Protein AF-A0A354I4W1-F1 (afdb_monomer_lite)

Secondary structure (DSSP, 8-state):
--------HHHHHHHHHHHHHHHHHHHHHHHHHHHHHHHTT--HHHHHHHHHHHHT--HHHHHHHHHHH--

Sequence (71 aa):
PQGKERVDMCVAIEEMRMDSRLEGELEGEIKGAVKTYQEVGFSLQETIRRVAAHYNFSLEESEEKVMEYWQ

Structure (mmCIF, N/CA/C/O backbone):
data_AF-A0A354I4W1-F1
#
_entry.id   AF-A0A354I4W1-F1
#
loop_
_atom_site.group_PDB
_atom_site.id
_atom_site.type_symbol
_atom_site.label_atom_id
_atom_site.label_alt_id
_atom_site.label_comp_id
_atom_site.label_asym_id
_atom_site.label_entity_id
_atom_site.label_seq_id
_atom_site.pdbx_PDB_ins_code
_atom_site.Cartn_x
_atom_site.Cartn_y
_atom_site.Cartn_z
_atom_site.occupancy
_atom_site.B_iso_or_equiv
_atom_site.auth_seq_id
_atom_site.auth_comp_id
_atom_site.auth_asym_id
_atom_site.auth_atom_id
_atom_site.pdbx_PDB_model_num
ATOM 1 N N . PRO A 1 1 ? 39.123 -1.835 -28.052 1.00 43.12 1 PRO A N 1
ATOM 2 C CA . PRO A 1 1 ? 37.746 -2.264 -27.711 1.00 43.12 1 PRO A CA 1
ATOM 3 C C . PRO A 1 1 ? 36.881 -1.043 -27.351 1.00 43.12 1 PRO A C 1
ATOM 5 O O . PRO A 1 1 ? 36.993 -0.510 -26.255 1.00 43.12 1 PRO A O 1
ATOM 8 N N . GLN A 1 2 ? 36.106 -0.532 -28.310 1.00 46.62 2 GLN A N 1
ATOM 9 C CA . GLN A 1 2 ? 35.243 0.643 -28.125 1.00 46.62 2 GLN A CA 1
ATOM 10 C C . GLN A 1 2 ? 33.780 0.215 -28.256 1.00 46.62 2 GLN A C 1
ATOM 12 O O . GLN A 1 2 ? 33.152 0.419 -29.287 1.00 46.62 2 GLN A O 1
ATOM 17 N N . GLY A 1 3 ? 33.255 -0.413 -27.207 1.00 51.62 3 GLY A N 1
ATOM 18 C CA . GLY A 1 3 ? 31.817 -0.579 -27.016 1.00 51.62 3 GLY A CA 1
ATOM 19 C C . GLY A 1 3 ? 31.309 0.588 -26.181 1.00 51.62 3 GLY A C 1
ATOM 20 O O . GLY A 1 3 ? 31.250 0.486 -24.964 1.00 51.62 3 GLY A O 1
ATOM 21 N N . LYS A 1 4 ? 31.037 1.733 -26.813 1.00 54.88 4 LYS A N 1
ATOM 22 C CA . LYS A 1 4 ? 30.182 2.760 -26.206 1.00 54.88 4 LYS A CA 1
ATOM 23 C C . LYS A 1 4 ? 28.783 2.494 -26.735 1.00 54.88 4 LYS A C 1
ATOM 25 O O . LYS A 1 4 ? 28.484 2.908 -27.854 1.00 54.88 4 LYS A O 1
ATOM 30 N N . GLU A 1 5 ? 27.966 1.787 -25.962 1.00 62.22 5 GLU A N 1
ATOM 31 C CA . GLU A 1 5 ? 26.515 1.851 -26.128 1.00 62.22 5 GLU A CA 1
ATOM 32 C C . GLU A 1 5 ? 26.128 3.329 -26.069 1.00 62.22 5 GLU A C 1
ATOM 34 O O . GLU A 1 5 ? 26.233 3.988 -25.035 1.00 62.22 5 GLU A O 1
ATOM 39 N N . ARG A 1 6 ? 25.793 3.900 -27.227 1.00 66.44 6 ARG A N 1
ATOM 40 C CA . ARG A 1 6 ? 25.143 5.201 -27.276 1.00 66.44 6 ARG A CA 1
ATOM 41 C C . ARG A 1 6 ? 23.683 4.921 -26.962 1.00 66.44 6 ARG A C 1
ATOM 43 O O . ARG A 1 6 ? 22.939 4.555 -27.864 1.00 66.44 6 ARG A O 1
ATOM 50 N N . VAL A 1 7 ? 23.314 5.030 -25.690 1.00 68.62 7 VAL A N 1
ATOM 51 C CA . VAL A 1 7 ? 21.903 5.092 -25.305 1.00 68.62 7 VAL A CA 1
ATOM 52 C C . VAL A 1 7 ? 21.306 6.293 -26.033 1.00 68.62 7 VAL A C 1
ATOM 54 O O . VAL A 1 7 ? 21.821 7.410 -25.924 1.00 68.62 7 VAL A O 1
ATOM 57 N N . ASP A 1 8 ? 20.283 6.047 -26.846 1.00 85.06 8 ASP A N 1
ATOM 58 C CA . ASP A 1 8 ? 19.528 7.113 -27.488 1.00 85.06 8 ASP A CA 1
ATOM 59 C C . ASP A 1 8 ? 18.789 7.882 -26.386 1.00 85.06 8 ASP A C 1
ATOM 61 O O . ASP A 1 8 ? 17.959 7.324 -25.669 1.00 85.06 8 ASP A O 1
ATOM 65 N N . MET A 1 9 ? 19.137 9.157 -26.210 1.00 84.00 9 MET A N 1
ATOM 66 C CA . MET A 1 9 ? 18.578 10.005 -25.156 1.00 84.00 9 MET A CA 1
ATOM 67 C C . MET A 1 9 ? 17.046 10.063 -25.216 1.00 84.00 9 MET A C 1
ATOM 69 O O . MET A 1 9 ? 16.408 10.114 -24.169 1.00 84.00 9 MET A O 1
ATOM 73 N N . CYS A 1 10 ? 16.453 10.033 -26.413 1.00 88.31 10 CYS A N 1
ATOM 74 C CA . CYS A 1 10 ? 15.001 10.044 -26.568 1.00 88.31 10 CYS A CA 1
ATOM 75 C C . CYS A 1 10 ? 14.384 8.746 -26.040 1.00 88.31 10 CYS A C 1
ATOM 77 O O . CYS A 1 10 ? 13.358 8.794 -25.369 1.00 88.31 10 CYS A O 1
ATOM 79 N N . VAL A 1 11 ? 15.029 7.603 -26.298 1.00 89.06 11 VAL A N 1
ATOM 80 C CA . VAL A 1 11 ? 14.583 6.302 -25.777 1.00 89.06 11 VAL A CA 1
ATOM 81 C C . VAL A 1 11 ? 14.643 6.292 -24.252 1.00 89.06 11 VAL A C 1
ATOM 83 O O . VAL A 1 11 ? 13.644 5.970 -23.620 1.00 89.06 11 VAL A O 1
ATOM 86 N N . ALA A 1 12 ? 15.750 6.752 -23.664 1.00 89.94 12 ALA A N 1
ATOM 87 C CA . ALA A 1 12 ? 15.890 6.813 -22.210 1.00 89.94 12 ALA A CA 1
ATOM 88 C C . ALA A 1 12 ? 14.820 7.704 -21.550 1.00 89.94 12 ALA A C 1
ATOM 90 O O . ALA A 1 12 ? 14.272 7.353 -20.510 1.00 89.94 12 ALA A O 1
ATOM 91 N N . ILE A 1 13 ? 14.491 8.850 -22.159 1.00 92.12 13 ILE A N 1
ATOM 92 C CA . ILE A 1 13 ? 13.446 9.748 -21.643 1.00 92.12 13 ILE A CA 1
ATOM 93 C C . ILE A 1 13 ? 12.062 9.090 -21.707 1.00 92.12 13 ILE A C 1
ATOM 95 O O . ILE A 1 13 ? 11.270 9.241 -20.777 1.00 92.12 13 ILE A O 1
ATOM 99 N N . GLU A 1 14 ? 11.753 8.372 -22.787 1.00 92.50 14 GLU A N 1
ATOM 100 C CA . GLU A 1 14 ? 10.471 7.675 -22.915 1.00 92.50 14 GLU A CA 1
ATOM 101 C C . GLU A 1 14 ? 10.344 6.511 -21.927 1.00 92.50 14 GLU A C 1
ATOM 103 O O . GLU A 1 14 ? 9.281 6.346 -21.331 1.00 92.50 14 GLU A O 1
ATOM 108 N N . GLU A 1 15 ? 11.421 5.758 -21.693 1.00 91.44 15 GLU A N 1
ATOM 109 C CA . GLU A 1 15 ? 11.473 4.714 -20.661 1.00 91.44 15 GLU A CA 1
ATOM 110 C C . GLU A 1 15 ? 11.217 5.304 -19.271 1.00 91.44 15 GLU A C 1
ATOM 112 O O . GLU A 1 15 ? 10.270 4.894 -18.605 1.00 91.44 15 GLU A O 1
ATOM 117 N N . MET A 1 16 ? 11.939 6.366 -18.895 1.00 91.75 16 MET A N 1
ATOM 118 C CA . MET A 1 16 ? 11.721 7.061 -17.620 1.00 91.75 16 MET A CA 1
ATOM 119 C C . MET A 1 16 ? 10.277 7.556 -17.466 1.00 91.75 16 MET A C 1
ATOM 121 O O . MET A 1 16 ? 9.694 7.462 -16.389 1.00 91.75 16 MET A O 1
ATOM 125 N N . ARG A 1 17 ? 9.670 8.079 -18.540 1.00 92.44 17 ARG A N 1
ATOM 126 C CA . ARG A 1 17 ? 8.277 8.550 -18.517 1.00 92.44 17 ARG A CA 1
ATOM 127 C C . ARG A 1 17 ? 7.289 7.406 -18.299 1.00 92.44 17 ARG A C 1
ATOM 129 O O . ARG A 1 17 ? 6.270 7.607 -17.637 1.00 92.44 17 ARG A O 1
ATOM 136 N N . MET A 1 18 ? 7.552 6.237 -18.881 1.00 94.56 18 MET A N 1
ATOM 137 C CA . MET A 1 18 ? 6.727 5.051 -18.665 1.00 94.56 18 MET A CA 1
ATOM 138 C C . MET A 1 18 ? 6.879 4.524 -17.242 1.00 94.56 18 MET A C 1
ATOM 140 O O . MET A 1 18 ? 5.855 4.269 -16.612 1.00 94.56 18 MET A O 1
ATOM 144 N N . ASP A 1 19 ? 8.106 4.442 -16.733 1.00 94.12 19 ASP A N 1
ATOM 145 C CA . ASP A 1 19 ? 8.391 3.993 -15.369 1.00 94.12 19 ASP A CA 1
ATOM 146 C C . ASP A 1 19 ? 7.690 4.895 -14.349 1.00 94.12 19 ASP A C 1
ATOM 148 O O . ASP A 1 19 ? 6.890 4.410 -13.553 1.00 94.12 19 ASP A O 1
ATOM 152 N N . SER A 1 20 ? 7.843 6.220 -14.464 1.00 93.31 20 SER A N 1
ATOM 153 C CA . SER A 1 20 ? 7.157 7.170 -13.576 1.00 93.31 20 SER A CA 1
ATOM 154 C C . SER A 1 20 ? 5.630 7.073 -13.648 1.00 93.31 20 SER A C 1
ATOM 156 O O . SER A 1 20 ? 4.942 7.312 -12.657 1.00 93.31 20 SER A O 1
ATOM 158 N N . ARG A 1 21 ? 5.064 6.741 -14.817 1.00 95.38 21 ARG A N 1
ATOM 159 C CA . ARG A 1 21 ? 3.615 6.534 -14.936 1.00 95.38 21 ARG A CA 1
ATOM 160 C C . ARG A 1 21 ? 3.180 5.269 -14.199 1.00 95.38 21 ARG A C 1
ATOM 162 O O . ARG A 1 21 ? 2.179 5.318 -13.495 1.00 95.38 21 ARG A O 1
ATOM 169 N N . LEU A 1 22 ? 3.912 4.169 -14.366 1.00 94.94 22 LEU A N 1
ATOM 170 C CA . LEU A 1 22 ? 3.613 2.900 -13.698 1.00 94.94 22 LEU A CA 1
ATOM 171 C C . LEU A 1 22 ? 3.748 3.026 -12.176 1.00 94.94 22 LEU A C 1
ATOM 173 O O . LEU A 1 22 ? 2.888 2.541 -11.446 1.00 94.94 22 LEU A O 1
ATOM 177 N N . GLU A 1 23 ? 4.778 3.730 -11.704 1.00 93.50 23 GLU A N 1
ATOM 178 C CA . GLU A 1 23 ? 4.957 4.053 -10.285 1.00 93.50 23 GLU A CA 1
ATOM 179 C C . GLU A 1 23 ? 3.759 4.842 -9.740 1.00 93.50 23 GLU A C 1
ATOM 181 O O . GLU A 1 23 ? 3.173 4.453 -8.732 1.00 93.50 23 GLU A O 1
ATOM 186 N N . GLY A 1 24 ? 3.326 5.893 -10.446 1.00 96.12 24 GLY A N 1
ATOM 187 C CA . GLY A 1 24 ? 2.179 6.703 -10.027 1.00 96.12 24 GLY A CA 1
ATOM 188 C C . GLY A 1 24 ? 0.839 5.955 -10.05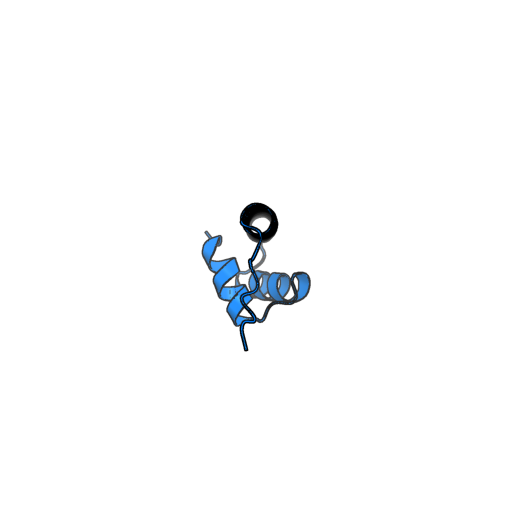0 1.00 96.12 24 GLY A C 1
ATOM 189 O O . GLY A 1 24 ? -0.015 6.190 -9.191 1.00 96.12 24 GLY A O 1
ATOM 190 N N . GLU A 1 25 ? 0.636 5.048 -11.010 1.00 97.25 25 GLU A N 1
ATOM 191 C CA . GLU A 1 25 ? -0.540 4.169 -11.047 1.00 97.25 25 GLU A CA 1
ATOM 192 C C . GLU A 1 25 ? -0.558 3.244 -9.821 1.00 97.25 25 GLU A C 1
ATOM 194 O O . GLU A 1 25 ? -1.561 3.197 -9.105 1.00 97.25 25 GLU A O 1
ATOM 199 N N . LEU A 1 26 ? 0.573 2.604 -9.515 1.00 96.44 26 LEU A N 1
ATOM 200 C CA . LEU A 1 26 ? 0.719 1.725 -8.356 1.00 96.44 26 LEU A CA 1
ATOM 201 C C . LEU A 1 26 ? 0.512 2.467 -7.024 1.00 96.44 26 LEU A C 1
ATOM 203 O O . LEU A 1 26 ? -0.216 1.983 -6.155 1.00 96.44 26 LEU A O 1
ATOM 207 N N . GLU A 1 27 ? 1.102 3.654 -6.858 1.00 96.81 27 GLU A N 1
ATOM 208 C CA . GLU A 1 27 ? 0.878 4.509 -5.682 1.00 96.81 27 GLU A CA 1
ATOM 209 C C . GLU A 1 27 ? -0.608 4.862 -5.514 1.00 96.81 27 GLU A C 1
ATOM 211 O O . GLU A 1 27 ? -1.167 4.776 -4.413 1.00 96.81 27 GLU A O 1
ATOM 216 N N . GLY A 1 28 ? -1.276 5.220 -6.615 1.00 97.81 28 GLY A N 1
ATOM 217 C CA . GLY A 1 28 ? -2.703 5.526 -6.634 1.00 97.81 28 GLY A CA 1
ATOM 218 C C . GLY A 1 28 ? -3.569 4.344 -6.194 1.00 97.81 28 GLY A C 1
ATOM 219 O O . GLY A 1 28 ? -4.481 4.519 -5.376 1.00 97.81 28 GLY A O 1
ATOM 220 N N . GLU A 1 29 ? -3.267 3.145 -6.692 1.00 98.12 29 GLU A N 1
ATOM 221 C CA . GLU A 1 29 ? -3.966 1.910 -6.331 1.00 98.12 29 GLU A CA 1
ATOM 222 C C . GLU A 1 29 ? -3.784 1.553 -4.849 1.00 98.12 29 GLU A C 1
ATOM 224 O O . GLU A 1 29 ? -4.769 1.279 -4.154 1.00 98.12 29 GLU A O 1
ATOM 229 N N . ILE A 1 30 ? -2.557 1.634 -4.322 1.00 98.06 30 ILE A N 1
ATOM 230 C CA . ILE A 1 30 ? -2.270 1.360 -2.905 1.00 98.06 30 ILE A CA 1
ATOM 231 C C . ILE A 1 30 ? -3.015 2.350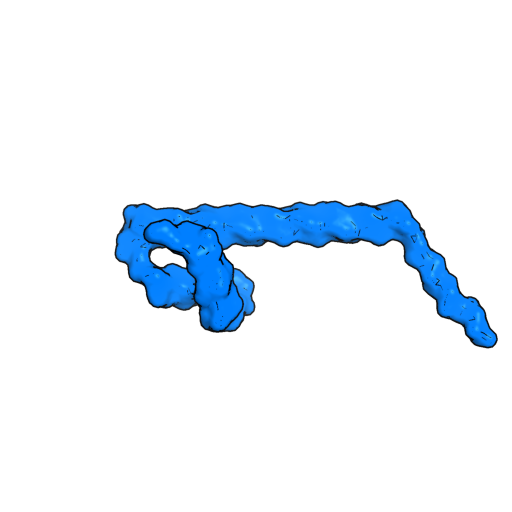 -2.009 1.00 98.06 30 ILE A C 1
ATOM 233 O O . ILE A 1 30 ? -3.717 1.940 -1.081 1.00 98.06 30 ILE A O 1
ATOM 237 N N . LYS A 1 31 ? -2.929 3.651 -2.304 1.00 98.38 31 LYS A N 1
ATOM 238 C CA . LYS A 1 31 ? -3.632 4.696 -1.550 1.00 98.38 31 LYS A CA 1
ATOM 239 C C . LYS A 1 31 ? -5.144 4.482 -1.550 1.00 98.38 31 LYS A C 1
ATOM 241 O O . LYS A 1 31 ? -5.792 4.657 -0.516 1.00 98.38 31 LYS A O 1
ATOM 246 N N . GLY A 1 32 ? -5.716 4.114 -2.697 1.00 98.19 32 GLY A N 1
ATOM 247 C CA . GLY A 1 32 ? -7.137 3.793 -2.822 1.00 98.19 32 GLY A CA 1
ATOM 248 C C . GLY A 1 32 ? -7.529 2.575 -1.985 1.00 98.19 32 GLY A C 1
ATOM 249 O O . GLY A 1 32 ? -8.524 2.624 -1.256 1.00 98.19 32 GLY A O 1
ATOM 250 N N . ALA A 1 33 ? -6.721 1.513 -2.029 1.00 98.19 33 ALA A N 1
ATOM 251 C CA . ALA A 1 33 ? -6.938 0.299 -1.251 1.00 98.19 33 ALA A CA 1
ATOM 252 C C . ALA A 1 33 ? -6.878 0.572 0.259 1.00 98.19 33 ALA A C 1
ATOM 254 O O . ALA A 1 33 ? -7.800 0.189 0.975 1.00 98.19 33 ALA A O 1
ATOM 255 N N . VAL A 1 34 ? -5.851 1.288 0.735 1.00 98.44 34 VAL A N 1
ATOM 256 C CA . VAL A 1 34 ? -5.692 1.650 2.154 1.00 98.44 34 VAL A CA 1
ATOM 257 C C . VAL A 1 34 ? -6.911 2.413 2.662 1.00 98.44 34 VAL A C 1
ATOM 259 O O . VAL A 1 34 ? -7.520 1.998 3.646 1.00 98.44 34 VAL A O 1
ATOM 262 N N . LYS A 1 35 ? -7.329 3.469 1.954 1.00 98.25 35 LYS A N 1
ATOM 263 C CA . LYS A 1 35 ? -8.510 4.260 2.334 1.00 98.25 35 LYS A CA 1
ATOM 264 C C . LYS A 1 35 ? -9.781 3.424 2.366 1.00 98.25 35 LYS A C 1
ATOM 266 O O . LYS A 1 35 ? -10.521 3.475 3.341 1.00 98.25 35 LYS A O 1
ATOM 271 N N . THR A 1 36 ? -10.004 2.613 1.333 1.00 98.31 36 THR A N 1
ATOM 272 C CA . THR A 1 36 ? -11.181 1.738 1.261 1.00 98.31 36 THR A CA 1
ATOM 273 C C . THR A 1 36 ? -11.195 0.750 2.426 1.00 98.31 36 THR A C 1
ATOM 275 O O . THR A 1 36 ? -12.227 0.556 3.062 1.00 98.31 36 THR A O 1
ATOM 278 N N . TYR A 1 37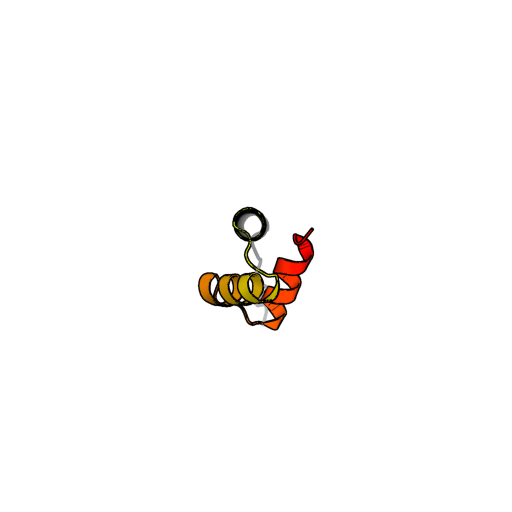 ? -10.049 0.146 2.750 1.00 98.12 37 TYR A N 1
ATOM 279 C CA . TYR A 1 37 ? -9.915 -0.778 3.874 1.00 98.12 37 TYR A CA 1
ATOM 280 C C . TYR A 1 37 ? -10.160 -0.105 5.228 1.00 98.12 37 TYR A C 1
ATOM 282 O O . TYR A 1 37 ? -10.833 -0.697 6.073 1.00 98.12 37 TYR A O 1
ATOM 290 N N . GLN A 1 38 ? -9.708 1.136 5.414 1.00 97.06 38 GLN A N 1
ATOM 291 C CA . GLN A 1 38 ? -10.050 1.930 6.596 1.00 97.06 38 GLN A CA 1
ATOM 292 C C . GLN A 1 38 ? -11.557 2.222 6.669 1.00 97.06 38 GLN A C 1
ATOM 294 O O . GLN A 1 38 ? -12.170 2.007 7.714 1.00 97.06 38 GLN A O 1
ATOM 299 N N . GLU A 1 39 ? -12.175 2.652 5.565 1.00 98.06 39 GLU A N 1
ATOM 300 C CA . GLU A 1 39 ? -13.608 2.976 5.494 1.00 98.06 39 GLU A CA 1
ATOM 301 C C . GLU A 1 39 ? -14.508 1.775 5.816 1.00 98.06 39 GLU A C 1
ATOM 303 O O . GLU A 1 39 ? -15.550 1.936 6.454 1.00 98.06 39 GLU A O 1
ATOM 308 N N . VAL A 1 40 ? -14.099 0.562 5.430 1.00 97.81 40 VAL A N 1
ATOM 309 C CA . VAL A 1 40 ? -14.828 -0.679 5.752 1.00 97.81 40 VAL A CA 1
ATOM 310 C C . VAL A 1 40 ? -14.405 -1.319 7.081 1.00 97.81 40 VAL A C 1
ATOM 312 O O . VAL A 1 40 ? -14.899 -2.391 7.432 1.00 97.81 40 VAL A O 1
ATOM 315 N N . GLY A 1 41 ? -13.526 -0.666 7.847 1.00 97.81 41 GLY A N 1
ATOM 316 C CA . GLY A 1 41 ? -13.190 -1.047 9.220 1.00 97.81 41 GLY A CA 1
ATOM 317 C C . GLY A 1 41 ? -12.142 -2.154 9.365 1.00 97.81 41 GLY A C 1
ATOM 318 O O . GLY A 1 41 ? -12.102 -2.820 10.403 1.00 97.81 41 GLY A O 1
ATOM 319 N N . PHE A 1 42 ? -11.290 -2.381 8.364 1.00 98.44 42 PHE A N 1
ATOM 320 C CA . PHE A 1 42 ? -10.141 -3.271 8.534 1.00 98.44 42 PHE A CA 1
ATOM 321 C C . PHE A 1 42 ? -9.079 -2.652 9.444 1.00 98.44 42 PHE A C 1
ATOM 323 O O . PHE A 1 42 ? -8.876 -1.441 9.488 1.00 98.44 42 PHE A O 1
ATOM 330 N N . SER A 1 43 ? -8.382 -3.513 10.188 1.00 98.38 43 SER A N 1
ATOM 331 C CA . SER A 1 43 ? -7.256 -3.092 11.021 1.00 98.38 43 SER A CA 1
ATOM 332 C C . SER A 1 43 ? -6.017 -2.809 10.169 1.00 98.38 43 SER A C 1
ATOM 334 O O . SER A 1 43 ? -5.896 -3.301 9.044 1.00 98.38 43 SER A O 1
ATOM 336 N N . LEU A 1 44 ? -5.056 -2.077 10.738 1.00 98.12 44 LEU A N 1
ATOM 337 C CA . LEU A 1 44 ? -3.758 -1.828 10.103 1.00 98.12 44 LEU A CA 1
ATOM 338 C C . LEU A 1 44 ? -3.075 -3.143 9.692 1.00 98.12 44 LEU A C 1
ATOM 340 O O . LEU A 1 44 ? -2.687 -3.319 8.544 1.00 98.12 44 LEU A O 1
ATOM 344 N N . GLN A 1 45 ? -3.008 -4.111 10.609 1.00 98.38 45 GLN A N 1
ATOM 345 C CA . GLN A 1 45 ? -2.368 -5.408 10.366 1.00 98.38 45 GLN A CA 1
ATOM 346 C C . GLN A 1 45 ? -3.061 -6.226 9.268 1.00 98.38 45 GLN A C 1
ATOM 348 O O . GLN A 1 45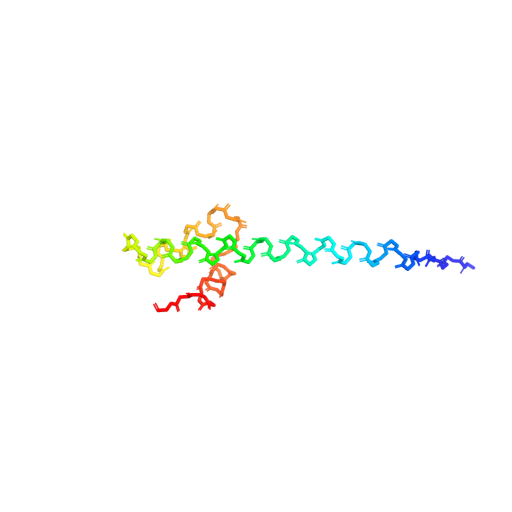 ? -2.394 -6.897 8.484 1.00 98.38 45 GLN A O 1
ATOM 353 N N . GLU A 1 46 ? -4.392 -6.174 9.186 1.00 98.44 46 GLU A N 1
ATOM 354 C CA . GLU A 1 46 ? -5.129 -6.840 8.107 1.00 98.44 46 GLU A CA 1
ATOM 355 C C . GLU A 1 46 ? -4.905 -6.145 6.758 1.00 98.44 46 GLU A C 1
ATOM 357 O O . GLU A 1 46 ? -4.722 -6.808 5.738 1.00 98.44 46 GLU A O 1
ATOM 362 N N . THR A 1 47 ? -4.849 -4.814 6.758 1.00 98.56 47 THR A N 1
ATOM 363 C CA . THR A 1 47 ? -4.560 -4.007 5.565 1.00 98.56 47 THR A CA 1
ATOM 364 C C . THR A 1 47 ? -3.170 -4.326 5.013 1.00 98.56 47 THR A C 1
ATOM 366 O O . THR A 1 47 ? -3.051 -4.618 3.824 1.00 98.56 47 THR A O 1
ATOM 369 N N . ILE A 1 48 ? -2.144 -4.386 5.872 1.00 98.69 48 ILE A N 1
ATOM 370 C CA . ILE A 1 48 ? -0.769 -4.768 5.496 1.00 98.69 48 ILE A CA 1
ATOM 371 C C . ILE A 1 48 ? -0.747 -6.145 4.827 1.00 98.69 48 ILE A C 1
ATOM 373 O O . ILE A 1 48 ? -0.183 -6.299 3.746 1.00 98.69 48 ILE A O 1
ATOM 377 N N . ARG A 1 49 ? -1.414 -7.149 5.411 1.00 98.62 49 ARG A N 1
ATOM 378 C CA . ARG A 1 49 ? -1.464 -8.505 4.833 1.00 98.62 49 ARG A CA 1
ATOM 379 C C . ARG A 1 49 ? -2.176 -8.548 3.486 1.00 98.62 49 ARG A C 1
ATOM 381 O O . ARG A 1 49 ? -1.757 -9.292 2.603 1.00 98.62 49 ARG A O 1
ATOM 388 N N . ARG A 1 50 ? -3.254 -7.778 3.321 1.00 98.25 50 ARG A N 1
ATOM 389 C CA . ARG A 1 50 ? -4.005 -7.711 2.059 1.00 98.25 50 ARG A CA 1
ATOM 390 C C . ARG A 1 50 ? -3.206 -7.040 0.956 1.00 98.25 50 ARG A C 1
ATOM 392 O O . ARG A 1 50 ? -3.215 -7.545 -0.161 1.00 98.25 50 ARG A O 1
ATOM 399 N N . VAL A 1 51 ? -2.513 -5.947 1.268 1.00 98.12 51 VAL A N 1
ATOM 400 C CA . VAL A 1 51 ? -1.609 -5.274 0.327 1.00 98.12 51 VAL A CA 1
ATOM 401 C C . VAL A 1 51 ? -0.462 -6.210 -0.060 1.00 98.12 51 VAL A C 1
ATOM 403 O O . VAL A 1 51 ? -0.249 -6.418 -1.252 1.00 98.12 51 VAL A O 1
ATOM 406 N N . ALA A 1 52 ? 0.168 -6.880 0.911 1.00 98.44 52 ALA A N 1
ATOM 407 C CA . ALA A 1 52 ? 1.215 -7.870 0.649 1.00 98.44 52 ALA A CA 1
ATOM 408 C C . ALA A 1 52 ? 0.745 -8.972 -0.306 1.00 98.44 52 ALA A C 1
ATOM 410 O O . ALA A 1 52 ? 1.399 -9.263 -1.304 1.00 98.44 52 ALA A O 1
ATOM 411 N N . ALA A 1 53 ? -0.426 -9.554 -0.035 1.00 98.12 53 ALA A N 1
ATOM 412 C CA . ALA A 1 53 ? -0.968 -10.634 -0.848 1.00 98.12 53 ALA A CA 1
ATOM 413 C C . ALA A 1 53 ? -1.405 -10.177 -2.250 1.00 98.12 53 ALA A C 1
ATOM 415 O O . ALA A 1 53 ? -1.208 -10.914 -3.212 1.00 98.12 53 ALA A O 1
ATOM 416 N N . HIS A 1 54 ? -2.015 -8.995 -2.376 1.00 97.25 54 HIS A N 1
ATOM 417 C CA . HIS A 1 54 ? -2.569 -8.525 -3.648 1.00 97.25 54 HIS A CA 1
ATOM 418 C C . HIS A 1 54 ? -1.487 -8.060 -4.624 1.00 97.25 54 HIS A C 1
ATOM 420 O O . HIS A 1 54 ? -1.528 -8.423 -5.796 1.00 97.25 54 HIS A O 1
ATOM 426 N N . TYR A 1 55 ? -0.509 -7.298 -4.130 1.00 95.75 55 TYR A N 1
ATOM 427 C CA . TYR A 1 55 ? 0.568 -6.728 -4.945 1.00 95.75 55 TYR A CA 1
ATOM 428 C C . TYR A 1 55 ? 1.848 -7.574 -4.925 1.00 95.75 55 TYR A C 1
ATOM 430 O O . TYR A 1 55 ? 2.842 -7.209 -5.544 1.00 95.75 55 TYR A O 1
ATOM 438 N N . ASN A 1 56 ? 1.821 -8.726 -4.243 1.00 97.06 56 ASN A N 1
ATOM 439 C CA . ASN A 1 56 ? 2.954 -9.641 -4.098 1.00 97.06 56 ASN A CA 1
ATOM 440 C C . ASN A 1 56 ? 4.201 -8.971 -3.484 1.00 97.06 56 ASN A C 1
ATOM 442 O O . ASN A 1 56 ? 5.336 -9.258 -3.867 1.00 97.06 56 ASN A O 1
ATOM 446 N N . PHE A 1 57 ? 3.978 -8.080 -2.520 1.00 97.56 57 PHE A N 1
ATOM 447 C CA . PHE A 1 57 ? 5.034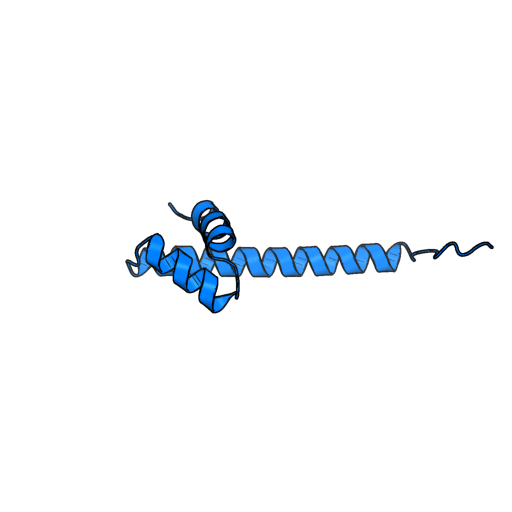 -7.448 -1.738 1.00 97.56 57 PHE A CA 1
ATOM 448 C C . PHE A 1 57 ? 5.412 -8.294 -0.525 1.00 97.56 57 PHE A C 1
ATOM 450 O O . PHE A 1 57 ? 4.642 -9.128 -0.035 1.00 97.56 57 PHE A O 1
ATOM 457 N N . SER A 1 58 ? 6.600 -8.029 0.014 1.00 98.38 58 SER A N 1
ATOM 458 C CA . SER A 1 58 ? 6.935 -8.502 1.358 1.00 98.38 58 SER A CA 1
ATOM 459 C C . SER A 1 58 ? 6.048 -7.820 2.412 1.00 98.38 58 SER A C 1
ATOM 461 O O . SER A 1 58 ? 5.448 -6.771 2.161 1.00 98.38 58 SER A O 1
ATOM 463 N N . LEU A 1 59 ? 5.954 -8.405 3.612 1.00 98.25 59 LEU A N 1
ATOM 464 C CA . LEU A 1 59 ? 5.219 -7.768 4.713 1.00 98.25 59 LEU A CA 1
ATOM 465 C C . LEU A 1 59 ? 5.850 -6.434 5.131 1.00 98.25 59 LEU A C 1
ATOM 467 O O . LEU A 1 59 ? 5.109 -5.507 5.424 1.00 98.25 59 LEU A O 1
ATOM 471 N N . GLU A 1 60 ? 7.181 -6.343 5.120 1.00 98.25 60 GLU A N 1
ATOM 472 C CA . GLU A 1 60 ? 7.930 -5.122 5.450 1.00 98.25 60 GLU A CA 1
ATOM 473 C C . GLU A 1 60 ? 7.643 -4.009 4.435 1.00 98.25 60 GLU A C 1
ATOM 475 O O . GLU A 1 60 ? 7.188 -2.933 4.805 1.00 98.25 60 GLU A O 1
ATOM 480 N N . GLU A 1 61 ? 7.772 -4.307 3.141 1.00 97.94 61 GLU A N 1
ATOM 481 C CA . GLU A 1 61 ? 7.445 -3.355 2.072 1.00 97.94 61 GLU A CA 1
ATOM 482 C C . GLU A 1 61 ? 5.972 -2.920 2.118 1.00 97.94 61 GLU A C 1
ATOM 484 O O . GLU A 1 61 ? 5.635 -1.756 1.896 1.00 97.94 61 GLU A O 1
ATOM 489 N N . SER A 1 62 ? 5.071 -3.851 2.433 1.00 98.44 62 SER A N 1
ATOM 490 C CA . SER A 1 62 ? 3.648 -3.537 2.577 1.00 98.44 62 SER A CA 1
ATOM 491 C C . SER A 1 62 ? 3.373 -2.662 3.789 1.00 98.44 62 SER A C 1
ATOM 493 O O . SER A 1 62 ? 2.489 -1.814 3.725 1.00 98.44 62 SER A O 1
ATOM 495 N N . GLU A 1 63 ? 4.095 -2.861 4.890 1.00 98.56 63 GLU A N 1
ATOM 496 C CA . GLU A 1 63 ? 3.994 -2.015 6.073 1.00 98.56 63 GLU A CA 1
ATOM 497 C C . GLU A 1 63 ? 4.410 -0.583 5.742 1.00 98.56 63 GLU A C 1
ATOM 499 O O . GLU A 1 63 ? 3.624 0.329 5.984 1.00 98.56 63 GLU A O 1
ATOM 504 N N . GLU A 1 64 ? 5.560 -0.383 5.096 1.00 98.19 64 GLU A N 1
ATOM 505 C CA . GLU A 1 64 ? 6.020 0.945 4.669 1.00 98.19 64 GLU A CA 1
ATOM 506 C C . GLU A 1 64 ? 4.991 1.648 3.770 1.00 98.19 64 GLU A C 1
ATOM 508 O O . GLU A 1 64 ? 4.562 2.768 4.061 1.00 98.19 64 GLU A O 1
ATOM 513 N N . LYS A 1 65 ? 4.526 0.960 2.719 1.00 97.69 65 LYS A N 1
ATOM 514 C CA . LYS A 1 65 ? 3.561 1.500 1.747 1.00 97.69 65 LYS A CA 1
ATOM 515 C C . LYS A 1 65 ? 2.191 1.791 2.362 1.00 97.69 65 LYS A C 1
ATOM 517 O O . LYS A 1 65 ? 1.550 2.780 2.015 1.00 97.69 65 LYS A O 1
ATOM 522 N N . VAL A 1 66 ? 1.710 0.939 3.270 1.00 98.31 66 VAL A N 1
ATOM 523 C CA . VAL A 1 66 ? 0.435 1.174 3.966 1.00 98.31 66 VAL A CA 1
ATOM 524 C C . VAL A 1 66 ? 0.556 2.355 4.922 1.00 98.31 66 VAL A C 1
ATOM 526 O O . VAL A 1 66 ? -0.340 3.199 4.957 1.00 98.31 66 VAL A O 1
ATOM 529 N N . MET A 1 67 ? 1.655 2.435 5.673 1.00 98.19 67 MET A N 1
ATOM 530 C CA . MET A 1 67 ? 1.887 3.485 6.666 1.00 98.19 67 MET A CA 1
ATOM 531 C C . MET A 1 67 ? 1.971 4.885 6.051 1.00 98.19 67 MET A C 1
ATOM 533 O O . MET A 1 67 ? 1.599 5.848 6.716 1.00 98.19 67 MET A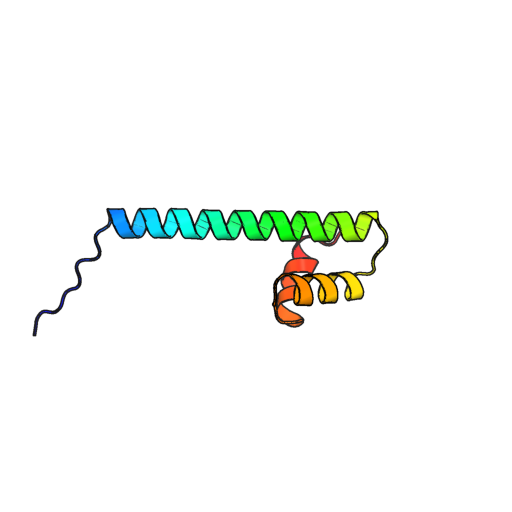 O 1
ATOM 537 N N . GLU A 1 68 ? 2.375 5.014 4.786 1.00 97.50 68 GLU A N 1
ATOM 538 C CA . GLU A 1 68 ? 2.365 6.296 4.067 1.00 97.50 68 GLU A CA 1
ATOM 539 C C . GLU A 1 68 ? 0.959 6.919 3.974 1.00 97.50 68 GLU A C 1
ATOM 541 O O . GLU A 1 68 ? 0.798 8.142 4.024 1.00 97.50 68 GLU A O 1
ATOM 546 N N . TYR A 1 69 ? -0.078 6.082 3.871 1.00 97.12 69 TYR A N 1
ATOM 547 C CA . TYR A 1 69 ? -1.459 6.523 3.649 1.00 97.12 69 TYR A CA 1
ATOM 548 C C . TYR A 1 69 ? -2.404 6.247 4.820 1.00 97.12 69 TYR A C 1
ATOM 550 O O . TYR A 1 69 ? -3.556 6.681 4.772 1.00 97.12 69 TYR A O 1
ATOM 558 N N . TRP A 1 70 ? -1.939 5.561 5.864 1.00 96.56 70 TRP A N 1
ATOM 559 C CA . TRP A 1 70 ? -2.732 5.235 7.045 1.00 96.56 70 TRP A CA 1
ATOM 560 C C . TRP A 1 70 ? -2.933 6.473 7.934 1.00 96.56 70 TRP A C 1
ATOM 562 O O . TRP A 1 70 ? -1.969 7.015 8.473 1.00 96.56 70 TRP A O 1
ATOM 572 N N . GLN A 1 71 ? -4.181 6.938 8.063 1.00 87.81 71 GLN A N 1
ATOM 573 C CA . GLN A 1 71 ? -4.581 8.064 8.931 1.00 87.81 71 GLN A CA 1
ATOM 574 C C . GLN A 1 71 ? -5.237 7.596 10.230 1.00 87.81 71 GLN A C 1
ATOM 576 O O . GLN A 1 71 ? -5.958 6.571 10.175 1.00 87.81 71 GLN A O 1
#

Radius of gyration: 17.75 Å; chains: 1; bounding box: 53×21×39 Å

Foldseek 3Di:
DDPDPPDDPVVVVVVVVVVVVVVVVVLVVLLVQLVVCVVVPHDLQVSLVVQCVPVVHDSVVSNVSSVVNHD

pLDDT: mean 92.18, std 12.66, range [43.12, 98.69]